Protein AF-K1RWJ7-F1 (afdb_monomer_lite)

Radius of gyration: 18.86 Å; chains: 1; bounding box: 49×39×39 Å

Secondary structure (DSSP, 8-state):
-HHHHHHHHTS-SEEEEEETTEEEEEE--------TTHHHHTTTGGGS-SEEEEEEE-SS-EEEEEEETTEE-GGG-EEE--SHHHHHHHHHTT-

pLDDT: mean 81.76, std 11.12, range [47.41, 96.88]

Organism: NCBI:txid408170

Structure (mmCIF, N/CA/C/O backbone):
data_AF-K1RWJ7-F1
#
_entry.id   AF-K1RWJ7-F1
#
loop_
_atom_site.group_PDB
_atom_site.id
_atom_site.type_symbol
_atom_site.label_atom_id
_atom_site.label_alt_id
_atom_site.label_comp_id
_atom_site.label_asym_id
_atom_site.label_entity_id
_atom_site.label_seq_id
_atom_site.pdbx_PDB_ins_code
_atom_site.Cartn_x
_atom_site.Cartn_y
_atom_site.Cartn_z
_atom_site.occupancy
_atom_site.B_iso_or_equiv
_atom_site.auth_seq_id
_atom_site.auth_comp_id
_atom_site.auth_asym_id
_atom_site.auth_atom_id
_atom_site.pdbx_PDB_model_num
ATOM 1 N N . GLU A 1 1 ? 7.725 -7.043 9.161 1.00 60.59 1 GLU A N 1
ATOM 2 C CA . GLU A 1 1 ? 7.195 -5.748 8.678 1.00 60.59 1 GLU A CA 1
ATOM 3 C C . GLU A 1 1 ? 5.857 -5.876 7.944 1.00 60.59 1 GLU A C 1
ATOM 5 O O . GLU A 1 1 ? 4.852 -5.573 8.570 1.00 60.59 1 GLU A O 1
ATOM 10 N N . LYS A 1 2 ? 5.780 -6.395 6.701 1.00 75.88 2 LYS A N 1
ATOM 11 C CA . LYS A 1 2 ? 4.488 -6.547 5.978 1.00 75.88 2 LYS A CA 1
ATOM 12 C C . LYS A 1 2 ? 3.422 -7.311 6.785 1.00 75.88 2 LYS A C 1
ATOM 14 O O . LYS A 1 2 ? 2.311 -6.822 6.949 1.00 75.88 2 LYS A O 1
ATO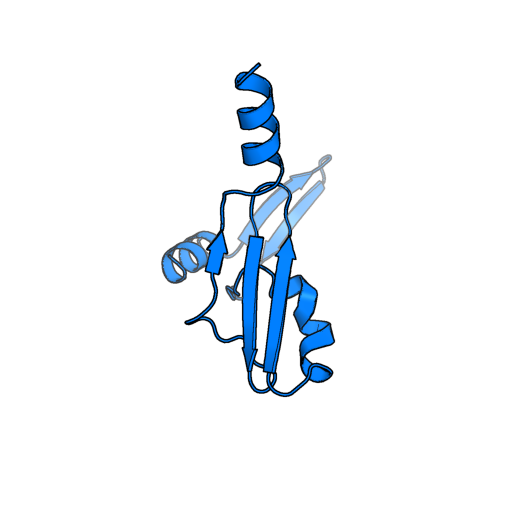M 19 N N . ASN A 1 3 ? 3.779 -8.463 7.356 1.00 81.00 3 ASN A N 1
ATOM 20 C CA . ASN A 1 3 ? 2.848 -9.281 8.148 1.00 81.00 3 ASN A CA 1
ATOM 21 C C . ASN A 1 3 ? 2.423 -8.613 9.463 1.00 81.00 3 ASN A C 1
ATOM 23 O O . ASN A 1 3 ? 1.275 -8.750 9.880 1.00 81.00 3 ASN A O 1
ATOM 27 N N . ASP A 1 4 ? 3.328 -7.873 10.106 1.00 85.88 4 ASP A N 1
ATOM 28 C CA . ASP A 1 4 ? 3.026 -7.158 11.350 1.00 85.88 4 ASP A CA 1
ATOM 29 C C . ASP A 1 4 ? 2.065 -5.996 11.086 1.00 85.88 4 ASP A C 1
ATOM 31 O O . ASP A 1 4 ? 1.152 -5.751 11.874 1.00 85.88 4 ASP A O 1
ATOM 35 N N . PHE A 1 5 ? 2.225 -5.327 9.940 1.00 85.44 5 PHE A N 1
ATOM 36 C CA . PHE A 1 5 ? 1.349 -4.247 9.504 1.00 85.44 5 PHE A CA 1
ATOM 37 C C . PHE A 1 5 ? -0.042 -4.753 9.105 1.00 85.44 5 PHE A C 1
ATOM 39 O O . PHE A 1 5 ? -1.041 -4.183 9.539 1.00 85.44 5 PHE A O 1
ATOM 46 N N . ILE A 1 6 ? -0.120 -5.873 8.375 1.00 87.69 6 ILE A N 1
ATOM 47 C CA . ILE A 1 6 ? -1.395 -6.552 8.092 1.00 87.69 6 ILE A CA 1
ATOM 48 C C . ILE A 1 6 ? -2.088 -6.899 9.409 1.00 87.69 6 ILE A C 1
ATOM 50 O O . ILE A 1 6 ? -3.227 -6.500 9.621 1.00 87.69 6 ILE A O 1
ATOM 54 N N . ARG A 1 7 ? -1.377 -7.548 10.341 1.00 87.81 7 ARG A N 1
ATOM 55 C CA . ARG A 1 7 ? -1.925 -7.919 11.652 1.00 87.81 7 ARG A CA 1
ATOM 56 C C . ARG A 1 7 ? -2.406 -6.712 12.456 1.00 87.81 7 ARG A C 1
ATOM 58 O O . ARG A 1 7 ? -3.391 -6.821 13.183 1.00 87.81 7 ARG A O 1
ATOM 65 N N . TYR A 1 8 ? -1.705 -5.585 12.365 1.00 88.88 8 TYR A N 1
ATOM 66 C CA . TYR A 1 8 ? -2.116 -4.339 13.003 1.00 88.88 8 TYR A CA 1
ATOM 67 C C . TYR A 1 8 ? -3.437 -3.822 12.420 1.00 88.88 8 TYR A C 1
ATOM 69 O O . TYR A 1 8 ? -4.364 -3.541 13.181 1.00 88.88 8 TYR A O 1
ATOM 77 N N . LEU A 1 9 ? -3.549 -3.756 11.091 1.00 86.19 9 LEU A N 1
ATOM 78 C CA . LEU A 1 9 ? -4.746 -3.269 10.402 1.00 86.19 9 LEU A CA 1
ATOM 79 C C . LEU A 1 9 ? -5.947 -4.210 10.570 1.00 86.19 9 LEU A C 1
ATOM 81 O O . LEU A 1 9 ? -7.067 -3.747 10.761 1.00 86.19 9 LEU A O 1
ATOM 85 N N . THR A 1 10 ? -5.723 -5.526 10.588 1.00 87.12 10 THR A N 1
ATOM 86 C CA . THR A 1 10 ? -6.778 -6.534 10.781 1.00 87.12 10 THR A CA 1
ATOM 87 C C . THR A 1 10 ? -7.066 -6.836 12.252 1.00 87.12 10 THR A C 1
ATOM 89 O O . THR A 1 10 ? -7.835 -7.751 12.549 1.00 87.12 10 THR A O 1
ATOM 92 N N . LYS A 1 11 ? -6.445 -6.119 13.203 1.00 87.75 11 LYS A N 1
ATOM 93 C CA . LYS A 1 11 ? -6.585 -6.400 14.642 1.00 87.75 11 LYS A CA 1
ATOM 94 C C . LYS A 1 11 ? -8.043 -6.354 15.097 1.00 87.75 11 LYS A C 1
ATOM 96 O O . LYS A 1 11 ? -8.452 -7.171 15.917 1.00 87.75 11 LYS A O 1
ATOM 101 N N . ASN A 1 12 ? -8.809 -5.409 14.559 1.00 87.62 12 ASN A N 1
ATOM 102 C CA . ASN A 1 12 ? -10.233 -5.266 14.820 1.00 87.62 12 ASN A CA 1
ATOM 103 C C . ASN A 1 12 ? -10.980 -5.349 13.488 1.00 87.62 12 ASN A C 1
ATOM 105 O O . ASN A 1 12 ? -10.885 -4.430 12.682 1.00 87.62 12 ASN A O 1
ATOM 109 N N . LYS A 1 13 ? -11.768 -6.410 13.281 1.00 85.06 13 LYS A N 1
ATOM 110 C CA . LYS A 1 13 ? -12.635 -6.524 12.094 1.00 85.06 13 LYS A CA 1
ATOM 111 C C . LYS A 1 13 ? -13.658 -5.397 11.987 1.00 85.06 13 LYS A C 1
ATOM 113 O O . LYS A 1 13 ? -14.090 -5.069 10.892 1.00 85.06 13 LYS A O 1
ATOM 118 N N . ARG A 1 14 ? -14.061 -4.820 13.121 1.00 88.56 14 ARG A N 1
ATOM 119 C CA . ARG A 1 14 ? -15.035 -3.736 13.172 1.00 88.56 14 ARG A CA 1
ATOM 120 C C . ARG A 1 14 ? -14.472 -2.560 13.947 1.00 88.56 14 ARG A C 1
ATOM 122 O O . ARG A 1 14 ? -14.035 -2.718 15.086 1.00 88.56 14 ARG A O 1
ATOM 129 N N . VAL A 1 15 ? -14.520 -1.384 13.338 1.00 91.12 15 VAL A N 1
ATOM 130 C CA . VAL A 1 15 ? -14.145 -0.115 13.959 1.00 91.12 15 VAL A CA 1
ATOM 131 C C . VAL A 1 15 ? -15.407 0.723 14.093 1.00 91.12 15 VAL A C 1
ATOM 133 O O . VAL A 1 15 ? -16.076 1.011 13.105 1.00 91.12 15 VAL A O 1
ATOM 136 N N . SER A 1 16 ? -15.755 1.089 15.323 1.00 92.88 16 SER A N 1
ATOM 137 C CA . SER A 1 16 ? -16.876 1.981 15.616 1.00 92.88 16 SER A CA 1
ATOM 138 C C . SER A 1 16 ? -16.352 3.297 16.168 1.00 92.88 16 SER A C 1
ATOM 140 O O . SER A 1 16 ? -15.617 3.292 17.157 1.00 92.88 16 SER A O 1
ATOM 142 N N . PHE A 1 17 ? -16.749 4.411 15.568 1.00 93.94 17 PHE A N 1
ATOM 143 C CA . PHE A 1 17 ? -16.412 5.747 16.053 1.00 93.94 17 PHE A CA 1
ATOM 144 C C . PHE A 1 17 ? -17.597 6.692 15.865 1.00 93.94 17 PHE A C 1
ATOM 146 O O . PHE A 1 17 ? -18.599 6.339 15.249 1.00 93.94 17 PHE A O 1
ATOM 153 N N . LYS A 1 18 ? -17.507 7.884 16.448 1.00 96.88 18 LYS A N 1
ATOM 154 C CA . LYS A 1 18 ? -18.574 8.882 16.429 1.00 96.88 18 LYS A CA 1
ATOM 155 C C . LYS A 1 18 ? -17.994 10.207 15.950 1.00 96.88 18 LYS A C 1
ATOM 157 O O . LYS A 1 18 ? -16.960 10.629 16.465 1.00 96.88 18 LYS A O 1
ATOM 162 N N . TYR A 1 19 ? -18.643 10.843 14.982 1.00 94.94 19 TYR A N 1
ATOM 163 C CA . TYR A 1 19 ? -18.255 12.150 14.450 1.00 94.94 19 TYR A CA 1
ATOM 164 C C . TYR A 1 19 ? -19.493 13.042 14.393 1.00 94.94 19 TYR A C 1
ATOM 166 O O . TYR A 1 19 ? -20.528 12.603 13.910 1.00 94.94 19 TYR A O 1
ATOM 174 N N . GLU A 1 20 ? -19.411 14.249 14.961 1.00 94.88 20 GLU A N 1
ATOM 175 C CA . GLU A 1 20 ? -20.545 15.193 15.058 1.00 94.88 20 GLU A CA 1
ATOM 176 C C . GLU A 1 20 ? -21.837 14.579 15.616 1.00 94.88 20 GLU A C 1
ATOM 178 O O . GLU A 1 20 ? -22.944 14.838 15.169 1.00 94.88 20 GLU A O 1
ATOM 183 N N . ASN A 1 21 ? -21.685 13.752 16.643 1.00 93.00 21 ASN A N 1
ATOM 184 C CA . ASN A 1 21 ? -22.754 12.970 17.245 1.00 93.00 21 ASN A CA 1
ATOM 185 C C . ASN A 1 21 ? -23.357 11.819 16.420 1.00 93.00 21 ASN A C 1
ATOM 187 O O . ASN A 1 21 ? -24.130 11.042 16.982 1.00 93.00 21 ASN A O 1
ATOM 191 N N . GLU A 1 22 ? -22.898 11.607 15.193 1.00 95.38 22 GLU A N 1
ATOM 192 C CA . GLU A 1 22 ? -23.340 10.508 14.340 1.00 95.38 22 GLU A CA 1
ATOM 193 C C . GLU A 1 22 ? -22.430 9.272 14.489 1.00 95.38 22 GLU A C 1
ATOM 195 O O . GLU A 1 22 ? -21.197 9.404 14.453 1.00 95.38 22 GLU A O 1
ATOM 200 N N . PRO A 1 23 ? -22.991 8.066 14.719 1.00 95.88 23 PRO A N 1
ATOM 201 C CA . PRO A 1 23 ? -22.217 6.835 14.840 1.00 95.88 23 PRO A CA 1
ATOM 202 C C . PRO A 1 23 ? -21.847 6.253 13.467 1.00 95.88 23 PRO A C 1
ATOM 204 O O . PRO A 1 23 ? -22.699 6.049 12.606 1.00 95.88 23 PRO A O 1
ATOM 207 N N . TYR A 1 24 ? -20.577 5.887 13.307 1.00 96.12 24 TYR A N 1
ATOM 208 C CA . TYR A 1 24 ? -20.028 5.238 12.119 1.00 96.12 24 TYR A CA 1
ATOM 209 C C . TYR A 1 24 ? -19.492 3.850 12.465 1.00 96.12 24 TYR A C 1
ATOM 211 O O . TYR A 1 24 ? -18.860 3.645 13.506 1.00 96.12 24 TYR A O 1
ATOM 219 N N . TYR A 1 25 ? -19.714 2.899 11.559 1.00 94.62 25 TYR A N 1
ATOM 220 C CA . TYR A 1 25 ? -19.231 1.526 11.672 1.00 94.62 25 TYR A CA 1
ATOM 221 C C . TYR A 1 25 ? -18.498 1.143 10.392 1.00 94.62 25 TYR A C 1
ATOM 223 O O . TYR A 1 25 ? -19.077 1.180 9.311 1.00 94.62 25 TYR A O 1
ATOM 231 N N . ILE A 1 26 ? -17.234 0.760 10.530 1.00 92.56 26 ILE A N 1
ATOM 232 C CA . ILE A 1 26 ? -16.399 0.253 9.443 1.00 92.56 26 ILE A CA 1
ATOM 233 C C . ILE A 1 26 ? -16.186 -1.235 9.687 1.00 92.56 26 ILE A C 1
ATOM 235 O O . ILE A 1 26 ? -15.799 -1.624 10.791 1.00 92.56 26 ILE A O 1
ATOM 239 N N . GLU A 1 27 ? -16.425 -2.049 8.666 1.00 92.56 27 GLU A N 1
ATOM 240 C CA . GLU A 1 27 ? -16.082 -3.468 8.651 1.00 92.56 27 GLU A CA 1
ATOM 241 C C . GLU A 1 27 ? -14.919 -3.689 7.681 1.00 92.56 27 GLU A C 1
ATOM 243 O O . GLU A 1 27 ? -14.963 -3.247 6.534 1.00 92.56 27 GLU A O 1
ATOM 248 N N . ILE A 1 28 ? -13.851 -4.312 8.174 1.00 91.19 28 ILE A N 1
ATOM 249 C CA . ILE A 1 28 ? -12.636 -4.610 7.417 1.00 91.19 28 ILE A CA 1
ATOM 250 C C . ILE A 1 28 ? -12.699 -6.084 7.016 1.00 91.19 28 ILE A C 1
ATOM 252 O O . ILE A 1 28 ? -12.584 -6.961 7.877 1.00 91.19 28 ILE A O 1
ATOM 256 N N . ASP A 1 29 ? -12.892 -6.342 5.722 1.00 89.94 29 ASP A N 1
ATOM 257 C CA . ASP A 1 29 ? -12.969 -7.701 5.174 1.00 89.94 29 ASP A CA 1
ATOM 258 C C . ASP A 1 29 ? -11.574 -8.286 4.904 1.00 89.94 29 ASP A C 1
ATOM 260 O O . ASP A 1 29 ? -11.238 -9.356 5.413 1.00 89.94 29 ASP A O 1
ATOM 264 N N . ASP A 1 30 ? -10.725 -7.533 4.194 1.00 88.94 30 ASP A N 1
ATOM 265 C CA . ASP A 1 30 ? -9.363 -7.940 3.842 1.00 88.94 30 ASP A CA 1
ATOM 266 C C . ASP A 1 30 ? -8.382 -6.752 3.823 1.00 88.94 30 ASP A C 1
ATOM 268 O O . ASP A 1 30 ? -8.780 -5.590 3.690 1.00 88.94 30 ASP A O 1
ATOM 272 N N . VAL A 1 31 ? -7.085 -7.041 3.971 1.00 88.94 31 VAL A N 1
ATOM 273 C CA . VAL A 1 31 ? -5.998 -6.054 3.963 1.00 88.94 31 VAL A CA 1
ATOM 274 C C . VAL A 1 31 ? -4.876 -6.514 3.038 1.00 88.94 31 VAL A C 1
ATOM 276 O O . VAL A 1 31 ? -4.170 -7.481 3.316 1.00 88.94 31 VAL A O 1
ATOM 279 N N . ALA A 1 32 ? -4.639 -5.732 1.986 1.00 87.75 32 ALA A N 1
ATOM 280 C CA . ALA A 1 32 ? -3.508 -5.899 1.083 1.00 87.75 32 ALA A CA 1
ATOM 281 C C . ALA A 1 32 ? -2.481 -4.774 1.283 1.00 87.75 32 ALA A C 1
ATOM 283 O O . ALA A 1 32 ? -2.834 -3.597 1.362 1.00 87.75 32 ALA A O 1
ATOM 284 N N . VAL A 1 33 ? -1.197 -5.137 1.349 1.00 86.19 33 VAL A N 1
ATOM 285 C CA . VAL A 1 33 ? -0.087 -4.187 1.515 1.00 86.19 33 VAL A CA 1
ATOM 286 C C . VAL A 1 33 ? 0.741 -4.147 0.239 1.00 86.19 33 VAL A C 1
ATOM 288 O O . VAL A 1 33 ? 1.305 -5.160 -0.173 1.00 86.19 33 VAL A O 1
ATOM 291 N N . PHE A 1 34 ? 0.848 -2.956 -0.346 1.00 83.69 34 PHE A N 1
ATOM 292 C CA . PHE A 1 34 ? 1.596 -2.699 -1.575 1.00 83.69 34 PHE A CA 1
ATOM 293 C C . PHE A 1 34 ? 2.806 -1.793 -1.311 1.00 83.69 34 PHE A C 1
ATOM 295 O O . PHE A 1 34 ? 2.828 -1.085 -0.301 1.00 83.69 34 PHE A O 1
ATOM 302 N N . PRO A 1 35 ? 3.815 -1.792 -2.201 1.00 79.75 35 PRO A N 1
ATOM 303 C CA . PRO A 1 35 ? 4.933 -0.858 -2.120 1.00 79.75 35 PRO A CA 1
ATOM 304 C C . PRO A 1 35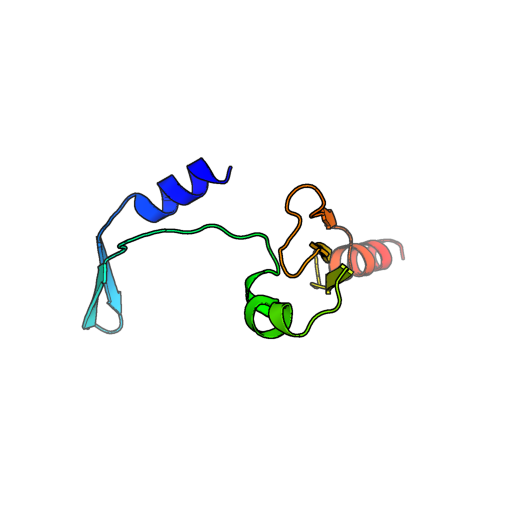 ? 4.480 0.606 -2.138 1.00 79.75 35 PRO A C 1
ATOM 306 O O . PRO A 1 35 ? 3.476 0.959 -2.764 1.00 79.75 35 PRO A O 1
ATOM 309 N N . GLN A 1 36 ? 5.267 1.472 -1.498 1.00 78.31 36 GLN A N 1
ATOM 310 C CA . GLN A 1 36 ? 5.099 2.920 -1.608 1.00 78.31 36 GLN A CA 1
ATOM 311 C C . GLN A 1 36 ? 5.166 3.337 -3.090 1.00 78.31 36 GLN A C 1
ATOM 313 O O . GLN A 1 36 ? 5.855 2.699 -3.885 1.00 78.31 36 GLN A O 1
ATOM 318 N N . CYS A 1 37 ? 4.399 4.360 -3.475 1.00 81.75 37 CYS A N 1
ATOM 319 C CA . CYS A 1 37 ? 4.173 4.795 -4.863 1.00 81.75 37 CYS A CA 1
ATOM 320 C C . CYS A 1 37 ? 3.271 3.883 -5.736 1.00 81.75 37 CYS A C 1
ATOM 322 O O . CYS A 1 37 ? 2.768 4.339 -6.763 1.00 81.75 37 CYS A O 1
ATOM 324 N N . TYR A 1 38 ? 2.950 2.642 -5.338 1.00 84.38 38 TYR A N 1
ATOM 325 C CA . TYR A 1 38 ? 2.110 1.750 -6.164 1.00 84.38 38 TYR A CA 1
ATOM 326 C C . TYR A 1 38 ? 0.728 2.332 -6.497 1.00 84.38 38 TYR A C 1
ATOM 328 O O . TYR A 1 38 ? 0.295 2.300 -7.650 1.00 84.38 38 TYR A O 1
ATOM 336 N N . ALA A 1 39 ? 0.057 2.932 -5.514 1.00 84.19 39 ALA A N 1
ATOM 337 C CA . ALA A 1 39 ? -1.272 3.511 -5.705 1.00 84.19 39 ALA A CA 1
ATOM 338 C C . ALA A 1 39 ? -1.301 4.663 -6.731 1.00 84.19 39 ALA A C 1
ATOM 340 O O . ALA A 1 39 ? -2.325 4.873 -7.372 1.00 84.19 39 ALA A O 1
ATOM 341 N N . ALA A 1 40 ? -0.190 5.384 -6.919 1.00 84.06 40 ALA A N 1
ATOM 342 C CA . ALA A 1 40 ? -0.112 6.529 -7.831 1.00 84.06 40 ALA A CA 1
ATOM 343 C C . ALA A 1 40 ? 0.054 6.132 -9.309 1.00 84.06 40 ALA A C 1
ATOM 345 O O . ALA A 1 40 ? -0.075 6.976 -10.201 1.00 84.06 40 ALA A O 1
ATOM 346 N N . VAL A 1 41 ? 0.398 4.866 -9.563 1.00 85.44 41 VAL A N 1
ATOM 347 C CA . VAL A 1 41 ? 0.741 4.377 -10.903 1.00 85.44 41 VAL A CA 1
ATOM 348 C C . VAL A 1 41 ? -0.069 3.171 -11.357 1.00 85.44 41 VAL A C 1
ATOM 350 O O . VAL A 1 41 ? 0.048 2.790 -12.519 1.00 85.44 41 VAL A O 1
ATOM 353 N N . VAL A 1 42 ? -0.856 2.547 -10.475 1.00 86.19 42 VAL A N 1
ATOM 354 C CA . VAL A 1 42 ? -1.589 1.300 -10.759 1.00 86.19 42 VAL A CA 1
ATOM 355 C C . VAL A 1 42 ? -2.490 1.408 -11.994 1.00 86.19 42 VAL A C 1
ATOM 357 O O . VAL A 1 42 ? -2.578 0.473 -12.787 1.00 86.19 42 VAL A O 1
ATOM 360 N N . ASP A 1 43 ? -3.087 2.577 -12.205 1.00 85.75 43 ASP A N 1
ATOM 361 C CA . ASP A 1 43 ? -3.914 2.930 -13.358 1.00 85.75 43 ASP A CA 1
ATOM 362 C C . ASP A 1 43 ? -3.106 3.050 -14.664 1.00 85.75 43 ASP A C 1
ATOM 364 O O . ASP A 1 43 ? -3.608 2.768 -15.752 1.00 85.75 43 ASP A O 1
ATOM 368 N N . LYS A 1 44 ? -1.830 3.429 -14.559 1.00 85.62 44 LYS A N 1
ATOM 369 C CA . LYS A 1 44 ? -0.915 3.671 -15.684 1.00 85.62 44 LYS A CA 1
ATOM 370 C C . LYS A 1 44 ? -0.054 2.462 -16.033 1.00 85.62 44 LYS A C 1
ATOM 372 O O . LYS A 1 44 ? 0.383 2.346 -17.172 1.00 85.62 44 LYS A O 1
ATOM 377 N N . ILE A 1 45 ? 0.174 1.534 -15.104 1.00 84.12 45 ILE A N 1
ATOM 378 C CA . ILE A 1 45 ? 0.981 0.321 -15.323 1.00 84.12 45 ILE A CA 1
ATOM 379 C C . ILE A 1 45 ? 0.622 -0.429 -16.626 1.00 84.12 45 ILE A C 1
ATOM 381 O O . ILE A 1 45 ? 1.545 -0.829 -17.342 1.00 84.12 45 ILE A O 1
ATOM 385 N N . PRO A 1 46 ? -0.662 -0.600 -17.010 1.00 83.75 46 PRO A N 1
ATOM 386 C CA . PRO A 1 46 ? -1.017 -1.311 -18.238 1.00 83.75 46 PRO A CA 1
ATOM 387 C C . PRO A 1 46 ? -0.495 -0.669 -19.531 1.00 83.75 46 PRO A C 1
ATOM 389 O O . PRO A 1 46 ? -0.304 -1.392 -20.518 1.00 83.75 46 PRO A O 1
ATOM 392 N N . THR A 1 47 ? -0.275 0.652 -19.526 1.00 86.00 47 THR A N 1
ATOM 393 C CA . THR A 1 47 ? 0.186 1.453 -20.674 1.00 86.00 47 THR A CA 1
ATOM 394 C C . THR A 1 47 ? 1.700 1.677 -20.676 1.00 86.00 47 THR A C 1
ATOM 396 O O . THR A 1 47 ? 2.250 2.129 -21.680 1.00 86.00 47 THR A O 1
ATOM 399 N N . MET A 1 48 ? 2.391 1.327 -19.587 1.00 84.19 48 MET A N 1
ATOM 400 C CA . MET A 1 48 ? 3.842 1.452 -19.473 1.00 84.19 48 MET A CA 1
ATOM 401 C C . MET A 1 48 ? 4.586 0.469 -20.386 1.00 84.19 48 MET A C 1
ATOM 403 O O . MET A 1 48 ? 4.107 -0.619 -20.724 1.00 84.19 48 MET A O 1
ATOM 407 N N . ALA A 1 49 ? 5.801 0.860 -20.771 1.00 85.38 49 ALA A N 1
ATOM 408 C CA . ALA A 1 49 ? 6.698 0.018 -21.548 1.00 85.38 49 ALA A CA 1
ATOM 409 C C . ALA A 1 49 ? 7.125 -1.233 -20.757 1.00 85.38 49 ALA A C 1
ATOM 411 O O . ALA A 1 49 ? 6.946 -1.342 -19.546 1.00 85.38 49 ALA A O 1
ATOM 412 N N . LYS A 1 50 ? 7.758 -2.191 -21.448 1.00 81.25 50 LYS A N 1
ATOM 413 C CA . LYS A 1 50 ? 8.197 -3.471 -20.860 1.00 81.25 50 LYS A CA 1
ATOM 414 C C . LYS A 1 50 ? 9.099 -3.305 -19.624 1.00 81.25 50 LYS A C 1
ATOM 416 O O . LYS A 1 50 ? 9.124 -4.186 -18.767 1.00 81.25 50 LYS A O 1
ATOM 421 N N . LYS A 1 51 ? 9.837 -2.196 -19.543 1.00 86.06 51 LYS A N 1
ATOM 422 C CA . LYS A 1 51 ? 10.669 -1.819 -18.400 1.00 86.06 51 LYS A CA 1
ATOM 423 C C . LYS A 1 51 ? 10.541 -0.315 -18.178 1.00 86.06 51 LYS A C 1
ATOM 425 O O . LYS A 1 51 ? 10.998 0.464 -19.011 1.00 86.06 51 LYS A O 1
ATOM 430 N N . THR A 1 52 ? 9.948 0.072 -17.060 1.00 87.19 52 THR A N 1
ATOM 431 C CA . THR A 1 52 ? 9.747 1.471 -16.671 1.00 87.19 52 THR A CA 1
ATOM 432 C C . THR A 1 52 ? 10.233 1.654 -15.242 1.00 87.19 52 THR A C 1
ATOM 434 O O . THR A 1 52 ? 10.057 0.773 -14.407 1.00 87.19 52 THR A O 1
ATOM 437 N N . LEU A 1 53 ? 10.889 2.777 -14.963 1.00 87.62 53 LEU A N 1
ATOM 438 C CA . LEU A 1 53 ? 11.290 3.149 -13.613 1.00 87.62 53 LEU A CA 1
ATOM 439 C C . LEU A 1 53 ? 10.353 4.246 -13.128 1.00 87.62 53 LEU A C 1
ATOM 441 O O . LEU A 1 53 ? 10.238 5.279 -13.785 1.00 87.62 53 LEU A O 1
ATOM 445 N N . ILE A 1 54 ? 9.691 4.015 -12.002 1.00 87.69 54 ILE A N 1
ATOM 446 C CA . ILE A 1 54 ? 8.878 5.029 -11.343 1.00 87.69 54 ILE A CA 1
ATOM 447 C C . ILE A 1 54 ? 9.727 5.653 -10.248 1.00 87.69 54 ILE A C 1
ATOM 449 O O . ILE A 1 54 ? 10.407 4.941 -9.508 1.00 87.69 54 ILE A O 1
ATOM 453 N N . VAL A 1 55 ? 9.700 6.980 -10.185 1.00 88.44 55 VAL A N 1
ATOM 454 C CA . VAL A 1 55 ? 10.412 7.768 -9.185 1.00 88.44 55 VAL A CA 1
ATOM 455 C C . VAL A 1 55 ? 9.403 8.727 -8.567 1.00 88.44 55 VAL A C 1
ATOM 457 O O . VAL A 1 55 ? 8.981 9.681 -9.219 1.00 88.44 55 VAL A O 1
ATOM 460 N N . ASP A 1 56 ? 8.992 8.440 -7.336 1.00 85.06 56 ASP A N 1
ATOM 461 C CA . ASP A 1 56 ? 8.203 9.347 -6.506 1.00 85.06 56 ASP A CA 1
ATOM 462 C C . ASP A 1 56 ? 9.155 10.309 -5.811 1.00 85.06 56 ASP A C 1
ATOM 464 O O . ASP A 1 56 ? 10.098 9.866 -5.158 1.00 85.06 56 ASP A O 1
ATOM 468 N N . ILE A 1 57 ? 8.950 11.612 -5.969 1.00 85.44 57 ILE A N 1
ATOM 469 C CA . ILE A 1 57 ? 9.811 12.624 -5.358 1.00 85.44 57 ILE A CA 1
ATOM 470 C C . ILE A 1 57 ? 8.981 13.378 -4.330 1.00 85.44 57 ILE A C 1
ATOM 472 O O . ILE A 1 57 ? 8.322 14.372 -4.636 1.00 85.44 57 ILE A O 1
ATOM 476 N N . GLY A 1 58 ? 9.039 12.904 -3.092 1.00 80.06 58 GLY A N 1
ATOM 477 C CA . GLY A 1 58 ? 8.548 13.625 -1.933 1.00 80.06 58 GLY A CA 1
ATOM 478 C C . GLY A 1 58 ? 9.569 14.641 -1.421 1.00 80.06 58 GLY A C 1
ATOM 479 O O . GLY A 1 58 ? 10.769 14.584 -1.698 1.00 80.06 58 GLY A O 1
ATOM 480 N N . SER A 1 59 ? 9.101 15.571 -0.590 1.00 79.50 59 SER A N 1
ATOM 481 C CA . SER A 1 59 ? 9.963 16.585 0.031 1.00 79.50 59 SER A CA 1
ATOM 482 C C . SER A 1 59 ? 11.036 15.983 0.949 1.00 79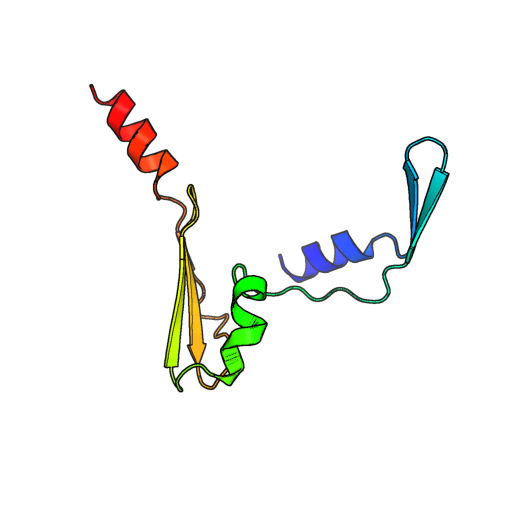.50 59 SER A C 1
ATOM 484 O O . SER A 1 59 ? 12.083 16.596 1.154 1.00 79.50 59 SER A O 1
ATOM 486 N N . TRP A 1 60 ? 10.781 14.797 1.509 1.00 78.38 60 TRP A N 1
ATOM 487 C CA . TRP A 1 60 ? 11.700 14.093 2.409 1.00 78.38 60 TRP A CA 1
ATOM 488 C C . TRP A 1 60 ? 12.275 12.811 1.802 1.00 78.38 60 TRP A C 1
ATOM 490 O O . TRP A 1 60 ? 13.446 12.508 2.028 1.00 78.38 60 TRP A O 1
ATOM 500 N N . THR A 1 61 ? 11.473 12.071 1.030 1.00 79.81 61 THR A N 1
ATOM 501 C CA . THR A 1 61 ? 11.843 10.766 0.476 1.00 79.81 61 THR A CA 1
ATOM 502 C C . THR A 1 61 ? 11.737 10.728 -1.042 1.00 79.81 61 THR A C 1
ATOM 504 O O . THR A 1 61 ? 10.846 11.343 -1.617 1.00 79.81 61 THR A O 1
ATOM 507 N N . ILE A 1 62 ? 12.649 10.001 -1.686 1.00 85.44 62 ILE A N 1
ATOM 508 C CA . ILE A 1 62 ? 12.497 9.557 -3.071 1.00 85.44 62 ILE A CA 1
ATOM 509 C C 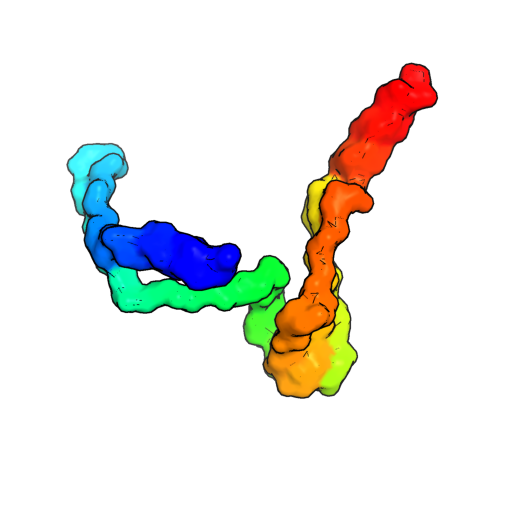. ILE A 1 62 ? 12.227 8.060 -3.039 1.00 85.44 62 ILE A C 1
ATOM 511 O O . ILE A 1 62 ? 13.042 7.312 -2.497 1.00 85.44 62 ILE A O 1
ATOM 515 N N . ASP A 1 63 ? 11.132 7.625 -3.650 1.00 85.00 63 ASP A N 1
ATOM 516 C CA . ASP A 1 63 ? 10.784 6.214 -3.777 1.00 85.00 63 ASP A CA 1
ATOM 517 C C . ASP A 1 63 ? 10.970 5.763 -5.220 1.00 85.00 63 ASP A C 1
ATOM 519 O O . ASP A 1 63 ? 10.339 6.265 -6.148 1.00 85.00 63 ASP A O 1
ATOM 523 N N . ILE A 1 64 ? 11.868 4.807 -5.414 1.00 87.88 64 ILE A N 1
ATOM 524 C CA . ILE A 1 64 ? 12.195 4.237 -6.713 1.00 87.88 64 ILE A CA 1
ATOM 525 C C . ILE A 1 64 ? 11.541 2.864 -6.797 1.00 87.88 64 ILE A C 1
ATOM 527 O O . ILE A 1 64 ? 11.899 1.959 -6.045 1.00 87.88 64 ILE A O 1
ATOM 531 N N . MET A 1 65 ? 10.624 2.693 -7.746 1.00 89.56 65 MET A N 1
ATOM 532 C CA . MET A 1 65 ? 9.916 1.438 -7.988 1.00 89.56 65 MET A CA 1
ATOM 533 C C . MET A 1 65 ? 10.069 1.016 -9.456 1.00 89.56 65 MET A C 1
ATOM 535 O O . MET A 1 65 ? 9.439 1.591 -10.351 1.00 89.56 65 MET A O 1
ATOM 539 N N . PRO A 1 66 ? 10.903 0.007 -9.751 1.00 87.75 66 PRO A N 1
ATOM 540 C CA . PRO A 1 66 ? 10.990 -0.560 -11.090 1.00 87.75 66 PRO A CA 1
ATOM 541 C C . PRO A 1 66 ? 9.731 -1.366 -11.423 1.00 87.75 66 PRO A C 1
ATOM 543 O O . PRO A 1 66 ? 9.304 -2.214 -10.646 1.00 87.75 66 PRO A O 1
ATOM 546 N N . VAL A 1 67 ? 9.167 -1.153 -12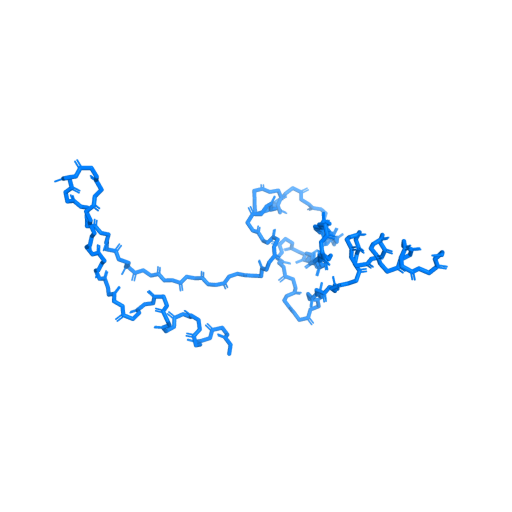.609 1.00 85.38 67 VAL A N 1
ATOM 547 C CA . VAL A 1 67 ? 8.073 -1.949 -13.177 1.00 85.38 67 VAL A CA 1
ATOM 548 C C . VAL A 1 67 ? 8.611 -2.723 -14.372 1.00 85.38 67 VAL A C 1
ATOM 550 O O . VAL A 1 67 ? 9.085 -2.143 -15.354 1.00 85.38 67 VAL A O 1
ATOM 553 N N . ILE A 1 68 ? 8.549 -4.050 -14.289 1.00 85.00 68 ILE A N 1
ATOM 554 C CA . ILE A 1 68 ? 9.003 -4.971 -15.332 1.00 85.00 68 ILE A CA 1
ATOM 555 C C . ILE A 1 68 ? 7.809 -5.817 -15.754 1.00 85.00 68 ILE A C 1
ATOM 557 O O . ILE A 1 68 ? 7.128 -6.401 -14.919 1.00 85.00 68 ILE A O 1
ATOM 561 N N . ASN A 1 69 ? 7.550 -5.887 -17.060 1.00 83.69 69 ASN A N 1
ATOM 562 C CA . ASN A 1 69 ? 6.416 -6.628 -17.619 1.00 83.69 69 ASN A CA 1
ATOM 563 C C . ASN A 1 69 ? 5.071 -6.261 -16.961 1.00 83.69 69 ASN A C 1
ATOM 565 O O . ASN A 1 69 ? 4.252 -7.136 -16.703 1.00 83.69 69 ASN A O 1
ATOM 569 N N . LYS A 1 70 ? 4.840 -4.963 -16.711 1.00 81.62 70 LYS A N 1
ATOM 570 C CA . LYS A 1 70 ? 3.610 -4.444 -16.082 1.00 81.62 70 LYS A CA 1
ATOM 571 C C . LYS A 1 70 ? 3.384 -4.934 -14.644 1.00 81.62 70 LYS A C 1
ATOM 573 O O . LYS A 1 70 ? 2.257 -4.943 -14.161 1.00 81.62 70 LYS A O 1
ATOM 578 N N . SER A 1 71 ? 4.440 -5.342 -13.948 1.00 82.88 71 SER A N 1
ATOM 579 C CA . SER A 1 71 ? 4.386 -5.676 -12.525 1.00 82.88 71 SER A CA 1
ATOM 580 C C . SER A 1 71 ? 5.524 -4.984 -11.771 1.00 82.88 71 SER A C 1
ATOM 582 O O . SER A 1 71 ? 6.632 -4.884 -12.308 1.00 82.88 71 SER A O 1
ATOM 584 N N . PRO A 1 72 ? 5.272 -4.465 -10.558 1.00 83.19 72 PRO A N 1
ATOM 585 C CA . PRO A 1 72 ? 6.316 -3.871 -9.731 1.00 83.19 72 PRO A CA 1
ATOM 586 C C . PRO A 1 72 ? 7.314 -4.945 -9.276 1.00 83.19 72 PRO A C 1
ATOM 588 O O . PRO A 1 72 ? 6.927 -6.021 -8.824 1.00 83.19 72 PRO A O 1
ATOM 591 N N . ASP A 1 73 ? 8.606 -4.652 -9.398 1.00 84.62 73 ASP A N 1
ATOM 592 C CA . ASP A 1 73 ? 9.689 -5.498 -8.896 1.00 84.62 73 ASP A CA 1
ATOM 593 C C . ASP A 1 73 ? 10.028 -5.084 -7.461 1.00 84.62 73 ASP A C 1
ATOM 595 O O . ASP A 1 73 ? 10.906 -4.250 -7.227 1.00 84.62 73 ASP A O 1
ATOM 599 N N . GLU A 1 74 ? 9.320 -5.679 -6.496 1.00 78.00 74 GLU A N 1
ATOM 600 C CA . GLU A 1 74 ? 9.485 -5.369 -5.069 1.00 78.00 74 GLU A CA 1
ATOM 601 C C . GLU A 1 74 ? 10.920 -5.578 -4.565 1.00 78.00 74 GLU A C 1
ATOM 603 O O . GLU A 1 74 ? 11.355 -4.882 -3.651 1.00 78.00 74 GLU A O 1
ATOM 608 N N . SER A 1 75 ? 11.678 -6.499 -5.173 1.00 79.94 75 SER A N 1
ATOM 609 C CA . SER A 1 75 ? 13.058 -6.800 -4.766 1.00 79.94 75 SER A CA 1
ATOM 610 C C . SER A 1 75 ? 14.038 -5.659 -5.048 1.00 79.94 75 SER A C 1
ATOM 612 O O . SER A 1 75 ? 15.131 -5.623 -4.483 1.00 79.94 75 SER A O 1
ATOM 614 N N . LYS A 1 76 ? 13.650 -4.727 -5.927 1.00 80.62 76 LYS A N 1
ATOM 615 C CA . LYS A 1 76 ? 14.461 -3.584 -6.358 1.00 80.62 76 LYS A CA 1
ATOM 616 C C . LYS A 1 76 ? 13.847 -2.235 -5.989 1.00 80.62 76 LYS A C 1
ATOM 618 O O . LYS A 1 76 ? 14.332 -1.210 -6.468 1.00 80.62 76 LYS A O 1
ATOM 623 N N . CYS A 1 77 ? 12.797 -2.223 -5.171 1.00 81.81 77 CYS A N 1
ATOM 624 C CA . CYS A 1 77 ? 12.250 -0.985 -4.636 1.00 81.81 77 CYS A CA 1
ATOM 625 C C . CYS A 1 77 ? 13.234 -0.359 -3.641 1.00 81.81 77 CYS A C 1
ATOM 627 O O . CYS A 1 77 ? 13.761 -1.048 -2.767 1.00 81.81 77 CYS A O 1
ATOM 629 N N . VAL A 1 78 ? 13.481 0.945 -3.767 1.00 84.50 78 VAL A N 1
ATOM 630 C CA . VAL A 1 78 ? 14.418 1.680 -2.906 1.00 84.50 78 VAL A CA 1
ATOM 631 C C . VAL A 1 78 ? 13.785 2.986 -2.452 1.00 84.50 78 VAL A C 1
ATOM 633 O O . VAL A 1 78 ? 13.359 3.782 -3.282 1.00 84.50 78 VAL A O 1
ATOM 636 N N . THR A 1 79 ? 13.805 3.236 -1.145 1.00 82.88 79 THR A N 1
ATOM 637 C CA . THR A 1 79 ? 13.437 4.529 -0.559 1.00 82.88 79 THR A CA 1
ATOM 638 C C . THR A 1 79 ? 14.695 5.256 -0.094 1.00 82.88 79 THR A C 1
ATOM 640 O O . THR A 1 79 ? 15.481 4.733 0.697 1.00 82.88 79 THR A O 1
ATOM 643 N N . ILE A 1 80 ? 14.892 6.482 -0.571 1.00 82.81 80 ILE A N 1
ATOM 644 C CA . ILE A 1 80 ? 16.023 7.352 -0.233 1.00 82.81 80 ILE A CA 1
ATOM 645 C C . ILE A 1 80 ? 15.502 8.495 0.638 1.00 82.81 80 ILE A C 1
ATOM 647 O O . ILE A 1 80 ? 14.648 9.251 0.201 1.00 82.81 80 ILE A O 1
ATOM 651 N N . GLN A 1 81 ? 16.032 8.664 1.851 1.00 74.50 81 GLN A N 1
ATOM 652 C CA . GLN A 1 81 ? 15.530 9.636 2.845 1.00 74.50 81 GLN A CA 1
ATOM 653 C C . GLN A 1 81 ? 16.251 11.003 2.853 1.00 74.50 81 GLN A C 1
ATOM 655 O O . GLN A 1 81 ? 16.092 11.786 3.787 1.00 74.50 81 GLN A O 1
ATOM 660 N N . LYS A 1 82 ? 17.102 11.296 1.862 1.00 65.75 82 LYS A N 1
ATOM 661 C CA . LYS A 1 82 ? 17.894 12.540 1.795 1.00 65.75 82 LYS A CA 1
ATOM 662 C C . LYS A 1 82 ? 17.521 13.353 0.561 1.00 65.75 82 LYS A C 1
ATOM 664 O O . LYS A 1 82 ? 18.209 13.282 -0.452 1.00 65.75 82 LYS A O 1
ATOM 669 N N . VAL A 1 83 ? 16.421 14.095 0.653 1.00 62.97 83 VAL A N 1
ATOM 670 C CA . VAL A 1 83 ? 15.882 14.880 -0.471 1.00 62.97 83 VAL A CA 1
ATOM 671 C C . VAL A 1 83 ? 15.748 16.352 -0.065 1.00 62.97 83 VAL A C 1
ATOM 673 O O . VAL A 1 83 ? 16.625 16.873 0.619 1.00 62.97 83 VAL A O 1
ATOM 676 N N . LEU A 1 84 ? 14.696 17.050 -0.484 1.00 64.56 84 LEU A N 1
ATOM 677 C CA . LEU A 1 84 ? 14.642 18.507 -0.533 1.00 64.56 84 LEU A CA 1
ATOM 678 C C . LEU A 1 84 ? 14.743 19.158 0.853 1.00 64.56 84 LEU A C 1
ATOM 680 O O . LEU A 1 84 ? 15.583 20.024 1.061 1.00 64.56 84 LEU A O 1
ATOM 684 N N . LEU A 1 85 ? 13.944 18.716 1.824 1.00 59.78 85 LEU A N 1
ATOM 685 C CA . LEU A 1 85 ? 13.925 19.307 3.166 1.00 59.78 85 LEU A CA 1
ATOM 68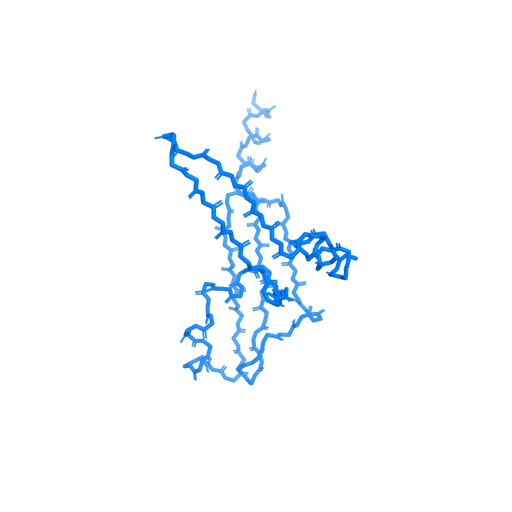6 C C . LEU A 1 85 ? 15.219 19.054 3.962 1.00 59.78 85 LEU A C 1
ATOM 688 O O . LEU A 1 85 ? 15.783 20.032 4.452 1.00 59.78 85 LEU A O 1
ATOM 692 N N . PRO A 1 86 ? 15.751 17.818 4.074 1.00 58.41 86 PRO A N 1
ATOM 693 C CA . PRO A 1 86 ? 17.032 17.595 4.740 1.00 58.41 86 PRO A CA 1
ATOM 694 C C . PRO A 1 86 ? 18.172 18.377 4.080 1.00 58.41 86 PRO A C 1
ATOM 696 O O . PRO A 1 86 ? 18.993 18.955 4.781 1.00 58.41 86 PRO A O 1
ATOM 699 N N . VAL A 1 87 ? 18.224 18.422 2.742 1.00 60.16 87 VAL A N 1
ATOM 700 C CA . VAL A 1 87 ? 19.287 19.129 2.009 1.00 60.16 87 VAL A CA 1
ATOM 701 C C . VAL A 1 87 ? 19.174 20.642 2.193 1.00 60.16 87 VAL A C 1
ATOM 703 O O . VAL A 1 87 ? 20.165 21.279 2.542 1.00 60.16 87 VAL A O 1
ATOM 706 N N . CYS A 1 88 ? 17.984 21.224 2.020 1.00 58.19 88 CYS A N 1
ATOM 707 C CA . CYS A 1 88 ? 17.783 22.664 2.174 1.00 58.19 88 CYS A CA 1
ATOM 708 C C . CYS A 1 88 ? 18.026 23.124 3.617 1.00 58.19 88 CYS A C 1
ATOM 710 O O . CYS A 1 88 ? 18.749 24.092 3.828 1.00 58.19 88 CYS A O 1
ATOM 712 N N . VAL A 1 89 ? 17.490 22.418 4.617 1.00 61.19 89 VAL A N 1
ATOM 713 C CA . VAL A 1 89 ? 17.623 22.819 6.028 1.00 61.19 89 VAL A CA 1
ATOM 714 C C . VAL A 1 89 ? 19.062 22.652 6.532 1.00 61.19 89 VAL A C 1
ATOM 716 O O . VAL A 1 89 ? 19.574 23.534 7.218 1.00 61.19 89 VAL A O 1
ATOM 719 N N . LEU A 1 90 ? 19.760 21.571 6.159 1.00 57.25 90 LEU A N 1
ATOM 720 C CA . LEU A 1 90 ? 21.171 21.389 6.534 1.00 57.25 90 LEU A CA 1
ATOM 721 C C . LEU A 1 90 ? 22.098 22.375 5.804 1.00 57.25 90 LEU A C 1
ATOM 723 O O . LEU A 1 90 ? 23.082 22.831 6.387 1.00 57.25 90 LEU A O 1
ATOM 727 N N . SER A 1 91 ? 21.770 22.750 4.562 1.00 57.78 91 SER A N 1
ATOM 728 C CA . SER A 1 91 ? 22.503 23.783 3.822 1.00 57.78 91 SER A CA 1
ATOM 729 C C . SER A 1 91 ? 22.304 25.184 4.405 1.00 57.78 91 SER A C 1
ATOM 731 O O . SER A 1 91 ? 23.208 26.005 4.288 1.00 57.78 91 SER A O 1
ATOM 733 N N . MET A 1 92 ? 21.157 25.470 5.028 1.00 57.00 92 MET A N 1
ATOM 734 C CA . MET A 1 92 ? 20.897 26.753 5.695 1.00 57.00 92 MET A CA 1
ATOM 735 C C . MET A 1 92 ? 21.618 26.876 7.042 1.00 57.00 92 MET A C 1
ATOM 737 O O . MET A 1 92 ? 22.037 27.967 7.402 1.00 57.00 92 MET A O 1
ATOM 741 N N . ASN A 1 93 ? 21.812 25.767 7.763 1.00 54.91 93 ASN A N 1
ATOM 742 C CA . ASN A 1 93 ? 22.546 25.745 9.037 1.00 54.91 93 ASN A CA 1
ATOM 743 C C . ASN A 1 93 ? 24.081 25.747 8.872 1.00 54.91 93 ASN A C 1
ATOM 745 O O . ASN A 1 93 ? 24.798 25.631 9.863 1.00 54.91 93 ASN A O 1
ATOM 749 N N . SER A 1 94 ? 24.582 25.824 7.635 1.00 52.22 94 SER A N 1
ATOM 750 C CA . SER A 1 94 ? 26.016 25.884 7.315 1.00 52.22 94 SER A CA 1
ATOM 751 C C . SER A 1 94 ? 26.475 27.289 6.886 1.00 52.22 94 SER A C 1
ATOM 753 O O . SER A 1 94 ? 27.539 27.412 6.278 1.00 52.22 94 SER A O 1
ATOM 755 N N . VAL A 1 95 ? 25.677 28.329 7.174 1.00 47.41 95 VAL A N 1
ATOM 756 C CA . VAL A 1 95 ? 25.994 29.754 6.951 1.00 47.41 95 VAL A CA 1
ATOM 757 C C . VAL A 1 95 ? 26.107 30.474 8.287 1.00 47.41 95 VAL A C 1
ATOM 759 O O . VAL A 1 95 ? 25.227 30.239 9.145 1.00 47.41 95 VAL A O 1
#

Sequence (95 aa):
EKNDFIRYLTKNKRVSFKYENEPYYIEIDDVAVFPQCYAAVVDKIPTMAKKTLIVDIGSWTIDIMPVINKSPDESKCVTIQKVLLPVCVLSMNSV

Foldseek 3Di:
DQVVVQCVVVVDQWDWDADPNRIDIDGDDGDDDDDPPCVVCLVPLVVDDQWDWDWDDDQFKIWIWIAHRSHTPPVPIDIDGCHNVNVVVVVVVVD